Protein AF-A0A919YQB6-F1 (afdb_monomer_lite)

Organism: NCBI:txid429341

pLDDT: mean 86.59, std 12.06, range [49.91, 98.5]

Radius of gyration: 17.92 Å; chains: 1; bounding box: 37×33×55 Å

Structure (mmCIF, N/CA/C/O backbone):
data_AF-A0A919YQB6-F1
#
_entry.id   AF-A0A919YQB6-F1
#
loop_
_atom_site.group_PDB
_atom_site.id
_atom_site.type_symbol
_atom_site.label_atom_id
_atom_site.label_alt_id
_atom_site.label_comp_id
_atom_site.label_asym_id
_atom_site.label_entity_id
_atom_site.label_seq_id
_atom_site.pdbx_PDB_ins_code
_atom_site.Cartn_x
_atom_site.Cartn_y
_atom_site.Cartn_z
_atom_site.occupancy
_atom_site.B_iso_or_equiv
_atom_site.auth_seq_id
_atom_site.auth_comp_id
_atom_site.auth_asym_id
_atom_site.auth_atom_id
_atom_site.pdbx_PDB_model_num
ATOM 1 N N . MET A 1 1 ? 7.934 -12.162 20.308 1.00 69.50 1 MET A N 1
ATOM 2 C CA . MET A 1 1 ? 6.724 -11.351 20.060 1.00 69.50 1 MET A CA 1
ATOM 3 C C . MET A 1 1 ? 6.992 -9.860 20.235 1.00 69.50 1 MET A C 1
ATOM 5 O O . MET A 1 1 ? 6.631 -9.398 21.298 1.00 69.50 1 MET A O 1
ATOM 9 N N . ASN A 1 2 ? 7.647 -9.115 19.334 1.00 91.25 2 ASN A N 1
ATOM 10 C CA . ASN A 1 2 ? 7.894 -7.680 19.590 1.00 91.25 2 ASN A CA 1
ATOM 11 C C . ASN A 1 2 ? 6.671 -6.848 19.148 1.00 91.25 2 ASN A C 1
ATOM 13 O O . ASN A 1 2 ? 6.346 -6.830 17.959 1.00 91.25 2 ASN A O 1
ATOM 17 N N . ILE A 1 3 ? 5.976 -6.232 20.110 1.00 93.00 3 ILE A N 1
ATOM 18 C CA . ILE A 1 3 ? 4.719 -5.502 19.889 1.00 93.00 3 ILE A CA 1
ATOM 19 C C . ILE A 1 3 ? 4.980 -4.167 19.189 1.00 93.00 3 ILE A C 1
ATOM 21 O O . ILE A 1 3 ? 4.207 -3.795 18.304 1.00 93.00 3 ILE A O 1
ATOM 25 N N . GLU A 1 4 ? 6.070 -3.474 19.519 1.00 94.88 4 GLU A N 1
ATOM 26 C CA . GLU A 1 4 ? 6.451 -2.218 18.866 1.00 94.88 4 GLU A CA 1
ATOM 27 C C . GLU A 1 4 ? 6.599 -2.416 17.354 1.00 94.88 4 GLU A C 1
ATOM 29 O O . GLU A 1 4 ? 5.960 -1.719 16.569 1.00 94.88 4 GLU A O 1
ATOM 34 N N . LYS A 1 5 ? 7.300 -3.474 16.934 1.00 92.31 5 LYS A N 1
ATOM 35 C CA . LYS A 1 5 ? 7.456 -3.829 15.516 1.00 92.31 5 LYS A CA 1
ATOM 36 C C . LYS A 1 5 ? 6.135 -4.168 14.830 1.00 92.31 5 LYS A C 1
ATOM 38 O O . LYS A 1 5 ? 5.986 -3.941 13.630 1.00 92.31 5 LYS A O 1
ATOM 43 N N . ILE A 1 6 ? 5.164 -4.742 15.545 1.00 94.62 6 ILE A N 1
ATOM 44 C CA . ILE A 1 6 ? 3.827 -4.987 14.977 1.00 94.62 6 ILE A CA 1
ATOM 45 C C . ILE A 1 6 ? 3.127 -3.656 14.696 1.00 94.62 6 ILE A C 1
ATOM 47 O O . ILE A 1 6 ? 2.568 -3.493 13.608 1.00 94.62 6 ILE A O 1
ATOM 51 N N . LYS A 1 7 ? 3.195 -2.712 15.642 1.00 94.75 7 LYS A N 1
ATOM 52 C CA . LYS A 1 7 ? 2.621 -1.369 15.490 1.00 94.75 7 LYS A CA 1
ATOM 53 C C . LYS A 1 7 ? 3.283 -0.610 14.343 1.00 94.75 7 LYS A C 1
ATOM 55 O O . LYS A 1 7 ? 2.574 -0.108 13.478 1.00 94.75 7 LYS A O 1
ATOM 60 N N . GLU A 1 8 ? 4.612 -0.615 14.262 1.00 95.81 8 GLU A N 1
ATOM 61 C CA . GLU A 1 8 ? 5.369 0.012 13.166 1.00 95.81 8 GLU A CA 1
ATOM 62 C C . GLU A 1 8 ? 4.940 -0.531 11.796 1.00 95.81 8 GLU A C 1
ATOM 64 O O . GLU A 1 8 ? 4.663 0.227 10.867 1.00 95.81 8 GLU A O 1
ATOM 69 N N . ARG A 1 9 ? 4.797 -1.855 11.673 1.00 95.81 9 ARG A N 1
ATOM 70 C CA . ARG A 1 9 ? 4.340 -2.498 10.432 1.00 95.81 9 ARG A CA 1
ATOM 71 C C . ARG A 1 9 ? 2.897 -2.151 10.079 1.00 95.81 9 ARG A C 1
ATOM 73 O O . ARG A 1 9 ? 2.578 -2.021 8.898 1.00 95.81 9 ARG A O 1
ATOM 80 N N . GLN A 1 10 ? 2.009 -2.051 11.070 1.00 95.50 10 GLN A N 1
ATOM 81 C CA . GLN A 1 10 ? 0.634 -1.592 10.849 1.00 95.50 10 GLN A CA 1
ATOM 82 C C . GLN A 1 10 ? 0.613 -0.141 10.367 1.00 95.50 10 GLN A C 1
ATOM 84 O O . GLN A 1 10 ? -0.035 0.145 9.363 1.00 95.50 10 GLN A O 1
ATOM 89 N N . GLN A 1 11 ? 1.377 0.738 11.016 1.00 95.94 11 GLN A N 1
ATOM 90 C CA . GLN A 1 11 ? 1.504 2.141 10.626 1.00 95.94 11 GLN A CA 1
ATOM 91 C C . GLN A 1 11 ? 2.081 2.296 9.218 1.00 95.94 11 GLN A C 1
ATOM 93 O O . GLN A 1 11 ? 1.567 3.093 8.443 1.00 95.94 11 GLN A O 1
ATOM 98 N N . LEU A 1 12 ? 3.101 1.514 8.849 1.00 96.69 12 LEU A N 1
ATOM 99 C CA . LEU A 1 12 ? 3.666 1.538 7.499 1.00 96.69 12 LEU A CA 1
ATOM 100 C C . LEU A 1 12 ? 2.612 1.195 6.439 1.00 96.69 12 LEU A C 1
ATOM 102 O O . LEU A 1 12 ? 2.451 1.929 5.467 1.00 96.69 12 LEU A O 1
ATOM 106 N N . ARG A 1 13 ? 1.861 0.104 6.637 1.00 97.38 13 ARG A N 1
ATOM 107 C CA . ARG A 1 13 ? 0.787 -0.294 5.713 1.00 97.38 13 ARG A CA 1
ATOM 108 C C . ARG A 1 13 ? -0.292 0.775 5.594 1.00 97.38 13 ARG A C 1
ATOM 110 O O . ARG A 1 13 ? -0.733 1.059 4.486 1.00 97.38 13 ARG A O 1
ATOM 117 N N . ARG A 1 14 ? -0.684 1.371 6.720 1.00 96.25 14 ARG A N 1
ATOM 118 C CA . ARG A 1 14 ? -1.655 2.464 6.750 1.00 96.25 14 ARG A CA 1
ATOM 119 C C . ARG A 1 14 ? -1.165 3.672 5.953 1.00 96.25 14 ARG A C 1
ATOM 121 O O . ARG A 1 14 ? -1.865 4.097 5.047 1.00 96.25 14 ARG A O 1
ATOM 128 N N . LYS A 1 15 ? 0.065 4.136 6.197 1.00 96.44 15 LYS A N 1
ATOM 129 C CA . LYS A 1 15 ? 0.674 5.257 5.458 1.00 96.44 15 LYS A CA 1
ATOM 130 C C . LYS A 1 15 ? 0.711 5.018 3.947 1.00 96.44 15 LYS A C 1
ATOM 132 O O . LYS A 1 15 ? 0.485 5.942 3.173 1.00 96.44 15 LYS A O 1
ATOM 137 N N . ILE A 1 16 ? 1.004 3.786 3.519 1.00 96.75 16 ILE A N 1
ATOM 138 C CA . ILE A 1 16 ? 0.977 3.418 2.095 1.00 96.75 16 ILE A CA 1
ATOM 139 C C . ILE A 1 16 ? -0.441 3.569 1.530 1.00 96.75 16 ILE A C 1
ATOM 141 O O . ILE A 1 16 ? -0.604 4.180 0.477 1.00 96.75 16 ILE A O 1
ATOM 145 N N . LEU A 1 17 ? -1.455 3.039 2.221 1.00 97.69 17 LEU A N 1
ATOM 146 C CA . LEU A 1 17 ? -2.845 3.115 1.767 1.00 97.69 17 LEU A CA 1
ATOM 147 C C . LEU A 1 17 ? -3.381 4.549 1.749 1.00 97.69 17 LEU A C 1
ATOM 149 O O . LEU A 1 17 ? -3.980 4.939 0.757 1.00 97.69 17 LEU A O 1
ATOM 153 N N . GLU A 1 18 ? -3.113 5.349 2.781 1.00 96.00 18 GLU A N 1
ATOM 154 C CA . GLU A 1 18 ? -3.510 6.765 2.836 1.00 96.00 18 GLU A CA 1
ATOM 155 C C . GLU A 1 18 ? -2.895 7.564 1.683 1.00 96.00 18 GLU A C 1
ATOM 157 O O . GLU A 1 18 ? -3.590 8.314 1.001 1.00 96.00 18 GLU A O 1
ATOM 162 N N . LYS A 1 19 ? -1.607 7.342 1.393 1.00 95.31 19 LYS A N 1
ATOM 163 C CA . LYS A 1 19 ? -0.946 7.990 0.257 1.00 95.31 19 LYS A CA 1
ATOM 164 C C . LYS A 1 19 ? -1.567 7.581 -1.079 1.00 95.31 19 LYS A C 1
ATOM 166 O O . LYS A 1 19 ? -1.720 8.411 -1.968 1.00 95.31 19 LYS A O 1
ATOM 171 N N . LEU A 1 20 ? -1.906 6.304 -1.250 1.00 95.75 20 LEU A N 1
ATOM 172 C CA . LEU A 1 20 ? -2.558 5.838 -2.474 1.00 95.75 20 LEU A CA 1
ATOM 173 C C . LEU A 1 20 ? -3.996 6.360 -2.600 1.00 95.75 20 LEU A C 1
ATOM 175 O O . LEU A 1 20 ? -4.412 6.689 -3.706 1.00 95.75 20 LEU A O 1
ATOM 179 N N . TYR A 1 21 ? -4.723 6.477 -1.489 1.00 95.81 21 TYR A N 1
ATOM 180 C CA . TYR A 1 21 ? -6.049 7.090 -1.428 1.00 95.81 21 TYR A CA 1
ATOM 181 C C . TYR A 1 21 ? -5.996 8.560 -1.873 1.00 95.81 21 TYR A C 1
ATOM 183 O O . TYR A 1 21 ? -6.759 8.978 -2.741 1.00 95.81 21 TYR A O 1
ATOM 191 N N . GLU A 1 22 ? -5.037 9.335 -1.362 1.00 93.38 22 GLU A N 1
ATOM 192 C CA . GLU A 1 22 ? -4.822 10.721 -1.793 1.00 93.38 22 GLU A CA 1
ATOM 193 C C . GLU A 1 22 ? -4.506 10.807 -3.295 1.00 93.38 22 GLU A C 1
ATOM 195 O O . GLU A 1 22 ? -5.076 11.631 -4.011 1.00 93.38 22 GLU A O 1
ATOM 200 N N . LEU A 1 23 ? -3.633 9.930 -3.805 1.00 92.56 23 LEU A N 1
ATOM 201 C CA . LEU A 1 23 ? -3.288 9.873 -5.231 1.00 92.56 23 LEU A CA 1
ATOM 202 C C . LEU A 1 23 ? -4.483 9.490 -6.113 1.00 92.56 23 LEU A C 1
ATOM 204 O O . LEU A 1 23 ? -4.588 9.988 -7.234 1.00 92.56 23 LEU A O 1
ATOM 208 N N . PHE A 1 24 ? -5.385 8.644 -5.614 1.00 91.56 24 PHE A N 1
ATOM 209 C CA . PHE A 1 24 ? -6.603 8.261 -6.321 1.00 91.56 24 PHE A CA 1
ATOM 210 C C . PHE A 1 24 ? -7.500 9.473 -6.591 1.00 91.56 24 PHE A C 1
ATOM 212 O O . PHE A 1 24 ? -7.866 9.725 -7.740 1.00 91.56 24 PHE A O 1
ATOM 219 N N . TYR A 1 25 ? -7.766 10.280 -5.563 1.00 89.44 25 TYR A N 1
ATOM 220 C CA . TYR A 1 25 ? -8.649 11.443 -5.678 1.00 89.44 25 TYR A CA 1
ATOM 221 C C . TYR A 1 25 ? -7.968 12.705 -6.236 1.00 89.44 25 TYR A C 1
ATOM 223 O O . TYR A 1 25 ? -8.640 13.544 -6.832 1.00 89.44 25 TYR A O 1
ATOM 231 N N . SER A 1 26 ? -6.644 12.844 -6.107 1.00 86.81 26 SER A N 1
ATOM 232 C CA . SER A 1 26 ? -5.880 13.970 -6.685 1.00 86.81 26 SER A CA 1
ATOM 233 C C . SER A 1 26 ? -5.446 13.746 -8.142 1.00 86.81 26 SER A C 1
ATOM 235 O O . SER A 1 26 ? -4.981 14.675 -8.807 1.00 86.81 26 SER A O 1
ATOM 237 N N . GLY A 1 27 ? -5.611 12.526 -8.665 1.00 73.12 27 GLY A N 1
ATOM 238 C CA . GLY A 1 27 ? -5.274 12.162 -10.042 1.00 73.12 27 GLY A CA 1
ATOM 239 C C . GLY A 1 27 ? -3.833 11.686 -10.252 1.00 73.12 27 GLY A C 1
ATOM 240 O O . GLY A 1 27 ? -3.505 11.301 -11.367 1.00 73.12 27 GLY A O 1
ATOM 241 N N . GLY A 1 28 ? -2.997 11.660 -9.212 1.00 74.06 28 GLY A N 1
ATOM 242 C CA . GLY A 1 28 ? -1.655 11.072 -9.243 1.00 74.06 28 GLY A CA 1
ATOM 243 C C . GLY A 1 28 ? -0.679 11.662 -10.280 1.00 74.06 28 GLY A C 1
ATOM 244 O O . GLY A 1 28 ? -0.953 12.696 -10.897 1.00 74.06 28 GLY A O 1
ATOM 245 N N . PRO A 1 29 ? 0.515 11.056 -10.441 1.00 72.38 29 PRO A N 1
ATOM 246 C CA . PRO A 1 29 ? 1.505 11.504 -11.415 1.00 72.38 29 PRO A CA 1
ATOM 247 C C . PRO A 1 29 ? 1.064 11.248 -12.862 1.00 72.38 29 PRO A C 1
ATOM 249 O O . PRO A 1 29 ? 0.463 10.220 -13.191 1.00 72.38 29 PRO A O 1
ATOM 252 N N . GLU A 1 30 ? 1.431 12.170 -13.751 1.00 71.38 30 GLU A N 1
ATOM 253 C CA . GLU A 1 30 ? 1.249 11.985 -15.188 1.00 71.38 30 GLU A CA 1
ATOM 254 C C . GLU A 1 30 ? 2.174 10.885 -15.722 1.00 71.38 30 GLU A C 1
ATOM 256 O O . GLU A 1 30 ? 3.352 10.801 -15.359 1.00 71.38 30 GLU A O 1
ATOM 261 N N . TRP A 1 31 ? 1.638 10.032 -16.597 1.00 66.56 31 TRP A N 1
ATOM 262 C CA . TRP A 1 31 ? 2.403 8.984 -17.268 1.00 66.56 31 TRP A CA 1
ATOM 263 C C . TRP A 1 31 ? 2.213 9.075 -18.786 1.00 66.56 31 TRP A C 1
ATOM 265 O O . TRP A 1 31 ? 1.062 9.097 -19.235 1.00 66.56 31 TRP A O 1
ATOM 275 N N . PRO A 1 32 ? 3.298 9.061 -19.592 1.00 65.00 32 PRO A N 1
ATOM 276 C CA . PRO A 1 32 ? 3.235 9.375 -21.023 1.00 65.00 32 PRO A CA 1
ATOM 277 C C . PRO A 1 32 ? 2.247 8.537 -21.844 1.00 65.00 32 PRO A C 1
ATOM 279 O O . PRO A 1 32 ? 1.795 8.989 -22.889 1.00 65.00 32 PRO A O 1
ATOM 282 N N . SER A 1 33 ? 1.915 7.319 -21.399 1.00 65.12 33 SER A N 1
ATOM 283 C CA . SER A 1 33 ? 1.013 6.408 -22.115 1.00 65.12 33 SER A CA 1
ATOM 284 C C . SER A 1 33 ? -0.408 6.310 -21.546 1.00 65.12 33 SER A C 1
ATOM 286 O O . SER A 1 33 ? -1.228 5.618 -22.142 1.00 65.12 33 SER A O 1
ATOM 288 N N . GLN A 1 34 ? -0.716 6.944 -20.407 1.00 61.31 34 GLN A N 1
ATOM 289 C CA . GLN A 1 34 ? -2.008 6.776 -19.712 1.00 61.31 34 GLN A CA 1
ATOM 290 C C . GLN A 1 34 ? -2.609 8.083 -19.167 1.00 61.31 34 GLN A C 1
ATOM 292 O O . GLN A 1 34 ? -3.520 8.039 -18.345 1.00 61.31 34 GLN A O 1
ATOM 297 N N . ASN A 1 35 ? -2.141 9.246 -19.638 1.00 66.19 35 ASN A N 1
ATOM 298 C CA . ASN A 1 35 ? -2.427 10.579 -19.090 1.00 66.19 35 ASN A CA 1
ATOM 299 C C . ASN A 1 35 ? -2.008 10.701 -17.619 1.00 66.19 35 ASN A C 1
ATOM 301 O O . ASN A 1 35 ? -0.966 11.278 -17.329 1.00 66.19 35 ASN A O 1
ATOM 305 N N . LYS A 1 36 ? -2.784 10.125 -16.698 1.00 68.75 36 LYS A N 1
ATOM 306 C CA . LYS A 1 36 ? -2.615 10.199 -15.246 1.00 68.75 36 LYS A CA 1
ATOM 307 C C . LYS A 1 36 ? -2.779 8.821 -14.620 1.00 68.75 36 LYS A C 1
ATOM 309 O O . LYS A 1 36 ? -3.800 8.167 -14.818 1.00 68.75 36 LYS A O 1
ATOM 314 N N . VAL A 1 37 ? -1.782 8.388 -13.855 1.00 74.25 37 VAL A N 1
ATOM 315 C CA . VAL A 1 37 ? -1.860 7.143 -13.087 1.00 74.25 37 VAL A CA 1
ATOM 316 C C . VAL A 1 37 ? -2.189 7.510 -11.652 1.00 74.25 37 VAL A C 1
ATOM 318 O O . VAL A 1 37 ? -1.397 8.140 -10.959 1.00 74.25 37 VAL A O 1
ATOM 321 N N . GLN A 1 38 ? -3.352 7.065 -11.198 1.00 84.56 38 GLN A N 1
ATOM 322 C CA . GLN A 1 38 ? -3.853 7.228 -9.835 1.00 84.56 38 GLN A CA 1
ATOM 323 C C . GLN A 1 38 ? -3.129 6.283 -8.858 1.00 84.56 38 GLN A C 1
ATOM 325 O O . GLN A 1 38 ? -3.720 5.385 -8.259 1.00 84.56 38 GLN A O 1
ATOM 330 N N . GLY A 1 39 ? -1.808 6.422 -8.754 1.00 89.75 39 GLY A N 1
ATOM 331 C CA . GLY A 1 39 ? -0.980 5.489 -8.004 1.00 89.75 39 GLY A CA 1
ATOM 332 C C . GLY A 1 39 ? 0.483 5.897 -7.884 1.00 89.75 39 GLY A C 1
ATOM 333 O O . GLY A 1 39 ? 0.941 6.884 -8.457 1.00 89.75 39 GLY A O 1
ATOM 334 N N . LEU A 1 40 ? 1.236 5.113 -7.116 1.00 92.06 40 LEU A N 1
ATOM 335 C CA . LEU A 1 40 ? 2.683 5.270 -6.999 1.00 92.06 40 LEU A CA 1
ATOM 336 C C . LEU A 1 40 ? 3.360 4.648 -8.218 1.00 92.06 40 LEU A C 1
ATOM 338 O O . LEU A 1 40 ? 3.170 3.463 -8.490 1.00 92.06 40 LEU A O 1
ATOM 342 N N . ILE A 1 41 ? 4.185 5.430 -8.915 1.00 91.44 41 ILE A N 1
ATOM 343 C CA . ILE A 1 41 ? 4.993 4.946 -10.036 1.00 91.44 41 ILE A CA 1
ATOM 344 C C . ILE A 1 41 ? 6.462 4.935 -9.644 1.00 91.44 41 ILE A C 1
ATOM 346 O O . ILE A 1 41 ? 7.004 5.944 -9.198 1.00 91.44 41 ILE A O 1
ATOM 350 N N . GLY A 1 42 ? 7.137 3.826 -9.911 1.00 90.62 42 GLY A N 1
ATOM 351 C CA . GLY A 1 42 ? 8.579 3.735 -9.736 1.00 90.62 42 GLY A CA 1
ATOM 352 C C . GLY A 1 42 ? 9.128 2.396 -10.191 1.00 90.62 42 GLY A C 1
ATOM 353 O O . GLY A 1 42 ? 8.394 1.474 -10.538 1.00 90.62 42 GLY A O 1
ATOM 354 N N . THR A 1 43 ? 10.444 2.291 -10.204 1.00 91.38 43 THR A N 1
ATOM 355 C CA . THR A 1 43 ? 11.146 1.014 -10.299 1.00 91.38 43 THR A CA 1
ATOM 356 C C . THR A 1 43 ? 10.986 0.217 -9.006 1.00 91.38 43 THR A C 1
ATOM 358 O O . THR A 1 43 ? 10.643 0.758 -7.951 1.00 91.38 43 THR A O 1
ATOM 361 N N . LYS A 1 44 ? 11.319 -1.078 -9.041 1.00 87.75 44 LYS A N 1
ATOM 362 C CA . LYS A 1 44 ? 11.352 -1.911 -7.825 1.00 87.75 44 LYS A CA 1
ATOM 363 C C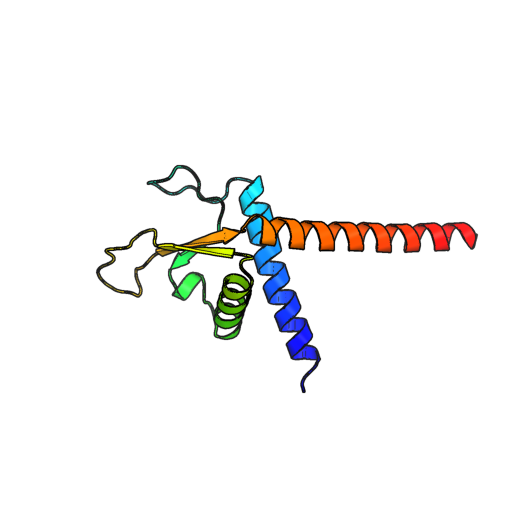 . LYS A 1 44 ? 12.238 -1.320 -6.725 1.00 87.75 44 LYS A C 1
ATOM 365 O O . LYS A 1 44 ? 11.884 -1.441 -5.562 1.00 87.75 44 LYS A O 1
ATOM 370 N N . LYS A 1 45 ? 13.356 -0.669 -7.069 1.00 87.25 45 LYS A N 1
ATOM 371 C CA . LYS A 1 45 ? 14.259 -0.052 -6.080 1.00 87.25 45 LYS A CA 1
ATOM 372 C C . LYS A 1 45 ? 13.656 1.189 -5.422 1.00 87.25 45 LYS A C 1
ATOM 374 O O . LYS A 1 45 ? 13.875 1.410 -4.240 1.00 87.25 45 LYS A O 1
ATOM 379 N N . GLU A 1 46 ? 12.909 1.983 -6.182 1.00 90.88 46 GLU A N 1
ATOM 380 C CA . GLU A 1 46 ? 12.262 3.199 -5.674 1.00 90.88 46 GLU A CA 1
ATOM 381 C C . GLU A 1 46 ? 11.026 2.869 -4.831 1.00 90.88 46 GLU A C 1
ATOM 383 O O . GLU A 1 46 ? 10.765 3.526 -3.827 1.00 90.88 46 GLU A O 1
ATOM 388 N N . LEU A 1 47 ? 10.273 1.836 -5.222 1.00 90.12 47 LEU A N 1
ATOM 389 C CA . LEU A 1 47 ? 9.058 1.421 -4.522 1.00 90.12 47 LEU A CA 1
ATOM 390 C C . LEU A 1 47 ? 9.367 0.533 -3.311 1.00 90.12 47 LEU A C 1
ATOM 392 O O . LEU A 1 47 ? 8.764 0.705 -2.255 1.00 90.12 47 LEU A O 1
ATOM 396 N N . TYR A 1 48 ? 10.316 -0.397 -3.428 1.00 90.06 48 TYR A N 1
ATOM 397 C CA . TYR A 1 48 ? 10.705 -1.333 -2.369 1.00 90.06 48 TYR A CA 1
ATOM 398 C C . TYR A 1 48 ? 12.020 -0.897 -1.721 1.00 90.06 48 TYR A C 1
ATOM 400 O O . TYR A 1 48 ? 13.038 -1.578 -1.836 1.00 90.06 48 TYR A O 1
ATOM 408 N N . ILE A 1 49 ? 11.971 0.256 -1.046 1.00 89.06 49 ILE A N 1
ATOM 409 C CA . ILE A 1 49 ? 13.126 0.927 -0.422 1.00 89.06 49 ILE A CA 1
ATOM 410 C C . ILE A 1 49 ? 13.921 -0.036 0.470 1.00 89.06 49 ILE A C 1
ATOM 412 O O . ILE A 1 49 ? 15.149 -0.078 0.423 1.00 89.06 49 ILE A O 1
ATOM 416 N N . ASP A 1 50 ? 13.208 -0.826 1.272 1.00 91.50 50 ASP A N 1
ATOM 417 C CA . ASP A 1 50 ? 13.783 -1.824 2.161 1.00 91.50 50 ASP A CA 1
ATOM 418 C C . ASP A 1 50 ? 12.907 -3.087 2.259 1.00 91.50 50 ASP A C 1
ATOM 420 O O . ASP A 1 50 ? 11.856 -3.231 1.619 1.00 91.50 50 ASP A O 1
ATOM 424 N N . SER A 1 51 ? 13.352 -4.034 3.090 1.00 92.62 51 SER A N 1
ATOM 425 C CA . SER A 1 51 ? 12.656 -5.306 3.284 1.00 92.62 51 SER A CA 1
ATOM 426 C C . SER A 1 51 ? 11.277 -5.176 3.945 1.00 92.62 51 SER A C 1
ATOM 428 O O . SER A 1 51 ? 10.432 -6.047 3.737 1.00 92.62 51 SER A O 1
ATOM 430 N N . GLU A 1 52 ? 11.024 -4.130 4.736 1.00 95.19 52 GLU A N 1
ATOM 431 C CA . GLU A 1 52 ? 9.736 -3.922 5.401 1.00 95.19 52 GLU A CA 1
ATOM 432 C C . GLU A 1 52 ? 8.728 -3.280 4.443 1.00 95.19 52 GLU A C 1
ATOM 434 O O . GLU A 1 52 ? 7.582 -3.730 4.410 1.00 95.19 52 GLU A O 1
ATOM 439 N N . TYR A 1 53 ? 9.153 -2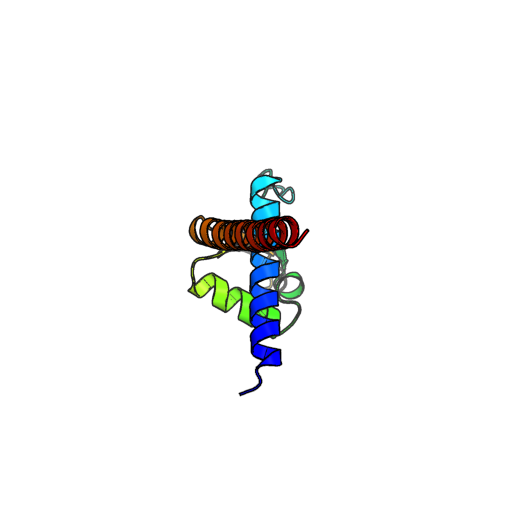.349 3.582 1.00 94.44 53 TYR A N 1
ATOM 440 C CA . TYR A 1 53 ? 8.336 -1.863 2.463 1.00 94.44 53 TYR A CA 1
ATOM 441 C C . TYR A 1 53 ? 7.938 -3.009 1.538 1.00 94.44 53 TYR A C 1
ATOM 443 O O . TYR A 1 53 ? 6.755 -3.179 1.246 1.00 94.44 53 TYR A O 1
ATOM 451 N N . HIS A 1 54 ? 8.896 -3.852 1.141 1.00 94.19 54 HIS A N 1
ATOM 452 C CA . HIS A 1 54 ? 8.605 -5.009 0.297 1.00 94.19 54 HIS A CA 1
ATOM 453 C C . HIS A 1 54 ? 7.534 -5.917 0.931 1.00 94.19 54 HIS A C 1
ATOM 455 O O . HIS A 1 54 ? 6.525 -6.224 0.297 1.00 94.19 54 HIS A O 1
ATOM 461 N N . LYS A 1 55 ? 7.689 -6.287 2.211 1.00 96.38 55 LYS A N 1
ATOM 462 C CA . LYS A 1 55 ? 6.688 -7.092 2.940 1.00 96.38 55 LYS A CA 1
ATOM 463 C C .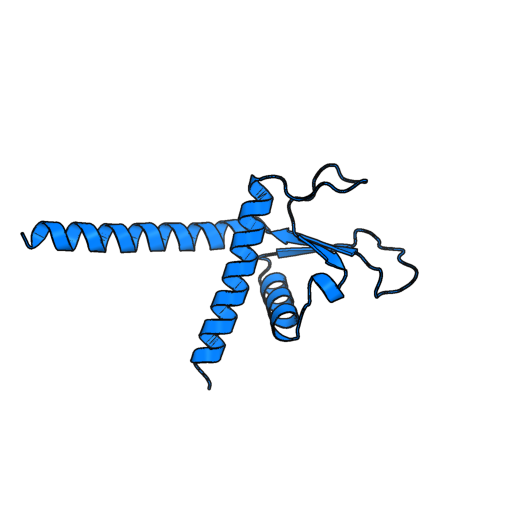 LYS A 1 55 ? 5.342 -6.379 3.079 1.00 96.38 55 LYS A C 1
ATOM 465 O O . LYS A 1 55 ? 4.308 -7.041 3.019 1.00 96.38 55 LYS A O 1
ATOM 470 N N . ALA A 1 56 ? 5.337 -5.062 3.281 1.00 97.44 56 ALA A N 1
ATOM 471 C CA . ALA A 1 56 ? 4.112 -4.279 3.394 1.00 97.44 56 ALA A CA 1
ATOM 472 C C . ALA A 1 56 ? 3.307 -4.321 2.091 1.00 97.44 56 ALA A C 1
ATOM 474 O O . ALA A 1 56 ? 2.118 -4.631 2.143 1.00 97.44 56 ALA A O 1
ATOM 475 N N . TYR A 1 57 ? 3.947 -4.112 0.936 1.00 96.81 57 TYR A N 1
ATOM 476 C CA . TYR A 1 57 ? 3.273 -4.221 -0.360 1.00 96.81 57 TYR A CA 1
ATOM 477 C C . TYR A 1 57 ? 2.763 -5.635 -0.633 1.00 96.81 57 TYR A C 1
ATOM 479 O O . TYR A 1 57 ? 1.606 -5.782 -1.011 1.00 96.81 57 TYR A O 1
ATOM 487 N N . HIS A 1 58 ? 3.560 -6.678 -0.370 1.00 96.56 58 HIS A N 1
ATOM 488 C CA . HIS A 1 58 ? 3.098 -8.068 -0.521 1.00 96.56 58 HIS A CA 1
ATOM 489 C C . HIS A 1 58 ? 1.882 -8.377 0.350 1.00 96.56 58 HIS A C 1
ATOM 491 O O . HIS A 1 58 ? 0.928 -8.993 -0.116 1.00 96.56 58 HIS A O 1
ATOM 497 N N . TYR A 1 59 ? 1.881 -7.916 1.603 1.00 97.81 59 TYR A N 1
ATOM 498 C CA . TYR A 1 59 ? 0.734 -8.085 2.491 1.00 97.81 59 TYR A CA 1
ATOM 499 C C . TYR A 1 59 ? -0.509 -7.363 1.956 1.00 97.81 59 TYR A C 1
ATOM 501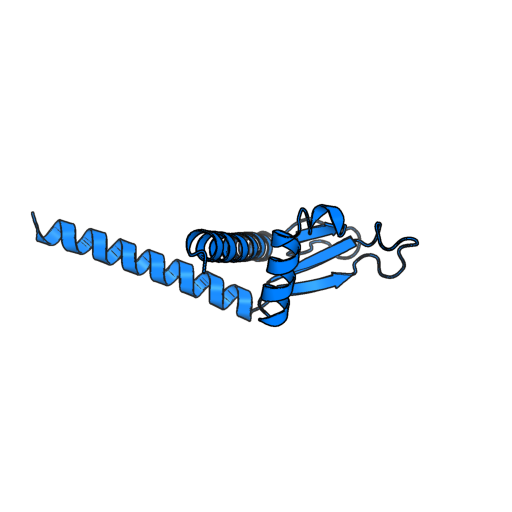 O O . TYR A 1 59 ? -1.590 -7.946 1.930 1.00 97.81 59 TYR A O 1
ATOM 509 N N . LEU A 1 60 ? -0.371 -6.101 1.541 1.00 98.25 60 LEU A N 1
ATOM 510 C CA . LEU A 1 60 ? -1.485 -5.300 1.026 1.00 98.25 60 LEU A CA 1
ATOM 511 C C . LEU A 1 60 ? -2.048 -5.875 -0.278 1.00 98.25 60 LEU A C 1
ATOM 513 O O . LEU A 1 60 ? -3.264 -5.910 -0.448 1.00 98.25 60 LEU A O 1
ATOM 517 N N . LEU A 1 61 ? -1.174 -6.374 -1.156 1.00 97.56 61 LEU A N 1
ATOM 518 C CA . LEU A 1 61 ? -1.552 -7.062 -2.386 1.00 97.56 61 LEU A CA 1
ATOM 519 C C . LEU A 1 61 ? -2.320 -8.352 -2.075 1.00 97.56 61 LEU A C 1
ATOM 521 O O . LEU A 1 61 ? -3.393 -8.572 -2.622 1.00 97.56 61 LEU A O 1
ATOM 525 N N . ALA A 1 62 ? -1.829 -9.166 -1.136 1.00 97.81 62 ALA A N 1
ATOM 526 C CA . ALA A 1 62 ? -2.504 -10.395 -0.709 1.00 97.81 62 ALA A CA 1
ATOM 527 C C . ALA A 1 62 ? -3.856 -10.142 -0.013 1.00 97.81 62 ALA A C 1
ATOM 529 O O . ALA A 1 62 ? -4.697 -11.035 0.051 1.00 97.81 62 ALA A O 1
ATOM 530 N N . LYS A 1 63 ? -4.066 -8.939 0.536 1.00 98.06 63 LYS A N 1
ATOM 531 C CA . LYS A 1 63 ? -5.353 -8.485 1.086 1.00 98.06 63 LYS A CA 1
ATOM 532 C C . LYS A 1 63 ? -6.246 -7.794 0.059 1.00 98.06 63 LYS A C 1
ATOM 534 O O . LYS A 1 63 ? -7.332 -7.361 0.429 1.00 98.06 63 LYS A O 1
ATOM 539 N N . GLU A 1 64 ? -5.801 -7.705 -1.193 1.00 98.06 64 GLU A N 1
ATOM 540 C CA . GLU A 1 64 ? -6.513 -7.053 -2.294 1.00 98.06 64 GLU A CA 1
ATOM 541 C C . GLU A 1 64 ? -6.798 -5.572 -2.024 1.00 98.06 64 GLU A C 1
ATOM 543 O O . GLU A 1 64 ? -7.747 -5.014 -2.564 1.00 98.06 64 GLU A O 1
ATOM 548 N N . TYR A 1 65 ? -6.001 -4.920 -1.173 1.00 98.50 65 TYR A N 1
ATOM 549 C CA . TYR A 1 65 ? -6.127 -3.483 -0.898 1.00 98.50 65 TYR A CA 1
ATOM 550 C C . TYR A 1 65 ? -5.392 -2.634 -1.935 1.00 98.50 65 TYR A C 1
ATOM 552 O O . TYR A 1 65 ? -5.670 -1.446 -2.087 1.00 98.50 65 TYR A O 1
ATOM 560 N N . ILE A 1 66 ? -4.455 -3.245 -2.656 1.00 98.25 66 ILE A N 1
ATOM 561 C CA . ILE A 1 66 ? -3.729 -2.630 -3.761 1.00 98.25 66 ILE A CA 1
ATOM 562 C C . ILE A 1 66 ? -3.655 -3.598 -4.937 1.00 98.25 66 ILE A C 1
ATOM 564 O O . ILE A 1 66 ? -3.757 -4.813 -4.766 1.00 98.25 66 ILE A O 1
ATOM 568 N N . GLN A 1 67 ? -3.390 -3.049 -6.112 1.00 96.25 67 GLN A N 1
ATOM 569 C CA . GLN A 1 67 ? -3.000 -3.785 -7.305 1.00 96.25 67 GLN A CA 1
ATOM 570 C C . GLN A 1 67 ? -1.670 -3.246 -7.837 1.00 96.25 67 GLN A C 1
ATOM 572 O O . GLN A 1 67 ? -1.330 -2.078 -7.629 1.00 96.25 67 GLN A O 1
ATOM 577 N N . VAL A 1 68 ? -0.918 -4.103 -8.525 1.00 93.56 68 VAL A N 1
ATOM 578 C CA . VAL A 1 68 ? 0.372 -3.753 -9.127 1.00 93.56 68 VAL A CA 1
ATOM 579 C C . VAL A 1 68 ? 0.321 -4.063 -10.616 1.00 93.56 68 VAL A C 1
ATOM 581 O O . VAL A 1 68 ? -0.022 -5.176 -11.009 1.00 93.56 68 VAL A O 1
ATOM 584 N N . SER A 1 69 ? 0.684 -3.091 -11.446 1.00 90.06 69 SER A N 1
ATOM 585 C CA . SER A 1 69 ? 0.732 -3.236 -12.902 1.00 90.06 69 SER A CA 1
ATOM 586 C C . SER A 1 69 ? 2.110 -2.856 -13.432 1.00 90.06 69 SER A C 1
ATOM 588 O O . SER A 1 69 ? 2.708 -1.885 -12.972 1.00 90.06 69 SER A O 1
ATOM 590 N N . SER A 1 70 ? 2.620 -3.610 -14.406 1.00 89.00 70 SER A N 1
ATOM 591 C CA . SER A 1 70 ? 3.871 -3.271 -15.092 1.00 89.00 70 SER A CA 1
ATOM 592 C C . SER A 1 70 ? 3.596 -2.231 -16.178 1.00 89.00 70 SER A C 1
ATOM 594 O O . SER A 1 70 ? 2.762 -2.454 -17.054 1.00 89.00 70 SER A O 1
ATOM 596 N N . LEU A 1 71 ? 4.283 -1.089 -16.117 1.00 85.31 71 LEU A N 1
ATOM 597 C CA . LEU A 1 71 ? 4.194 -0.022 -17.122 1.00 85.31 71 LEU A CA 1
ATOM 598 C C . LEU A 1 71 ? 5.200 -0.219 -18.261 1.00 85.31 71 LEU A C 1
ATOM 600 O O . LEU A 1 71 ? 5.029 0.331 -19.347 1.00 85.31 71 LEU A O 1
ATOM 604 N N . THR A 1 72 ? 6.254 -1.000 -18.020 1.00 82.56 72 THR A N 1
ATOM 605 C CA . THR A 1 72 ? 7.288 -1.334 -19.006 1.00 82.56 72 THR A CA 1
ATOM 606 C C . THR A 1 72 ? 7.500 -2.852 -19.071 1.00 82.56 72 THR A C 1
ATOM 608 O O . THR A 1 72 ? 8.583 -3.339 -18.748 1.00 82.56 72 THR A O 1
ATOM 611 N N . PRO A 1 73 ? 6.496 -3.627 -19.532 1.00 71.81 73 PRO A N 1
ATOM 612 C CA . PRO A 1 73 ? 6.532 -5.095 -19.498 1.00 71.81 73 PRO A CA 1
ATOM 613 C C . PRO A 1 73 ? 7.681 -5.710 -20.315 1.00 71.81 73 PRO A C 1
ATOM 615 O O . PRO A 1 73 ? 8.090 -6.835 -20.054 1.00 71.81 73 PRO A O 1
ATOM 618 N N . ASN A 1 74 ? 8.244 -4.957 -21.267 1.00 77.88 74 ASN A N 1
ATOM 619 C CA . ASN A 1 74 ? 9.370 -5.371 -22.111 1.00 77.88 74 ASN A CA 1
ATOM 620 C C . ASN A 1 74 ? 10.699 -4.698 -21.714 1.00 77.88 74 ASN A C 1
ATOM 622 O O . ASN A 1 74 ? 11.574 -4.493 -22.559 1.00 77.88 74 ASN A O 1
ATOM 626 N N . ALA A 1 75 ? 10.856 -4.290 -20.451 1.00 77.31 75 ALA A N 1
ATOM 627 C CA . ALA A 1 75 ? 12.113 -3.725 -19.972 1.00 77.31 75 ALA A CA 1
ATOM 628 C C . ALA A 1 75 ? 13.268 -4.725 -20.174 1.00 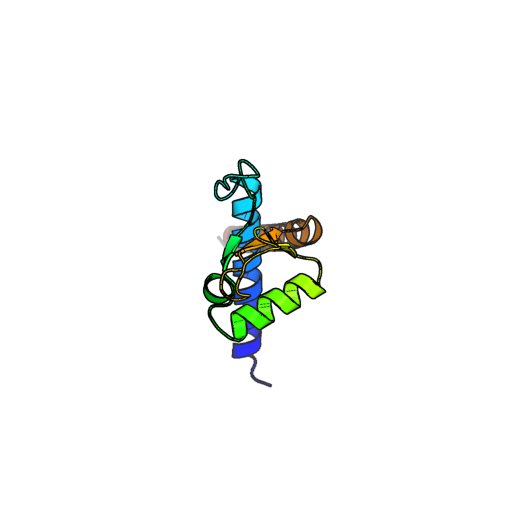77.31 75 ALA A C 1
ATOM 630 O O . ALA A 1 75 ? 13.193 -5.881 -19.765 1.00 77.31 75 ALA A O 1
ATOM 631 N N . LYS A 1 76 ? 14.373 -4.270 -20.784 1.00 76.88 76 LYS A N 1
ATOM 632 C CA . LYS A 1 76 ? 15.548 -5.118 -21.080 1.00 76.88 76 LYS A CA 1
ATOM 633 C C . LYS A 1 76 ? 16.202 -5.703 -19.824 1.00 76.88 76 LYS A C 1
ATOM 635 O O . LYS A 1 76 ? 16.897 -6.712 -19.911 1.00 76.88 76 LYS A O 1
ATOM 640 N N . LYS A 1 77 ? 16.018 -5.059 -18.670 1.00 79.75 77 LYS A N 1
ATOM 641 C CA . LYS A 1 77 ? 16.472 -5.533 -17.362 1.00 79.75 77 LYS A CA 1
ATOM 642 C C . LYS A 1 77 ? 15.327 -5.418 -16.368 1.00 79.75 77 LYS A C 1
ATOM 644 O O . LYS A 1 77 ? 14.651 -4.397 -16.318 1.00 79.75 77 LYS A O 1
ATOM 649 N N . ALA A 1 78 ? 15.195 -6.411 -15.491 1.00 73.56 78 ALA A N 1
ATOM 650 C CA . ALA A 1 78 ? 14.194 -6.407 -14.421 1.00 73.56 78 ALA A CA 1
ATOM 651 C C . ALA A 1 78 ? 14.337 -5.224 -13.439 1.00 73.56 78 ALA A C 1
ATOM 653 O O . ALA A 1 78 ? 13.380 -4.872 -12.757 1.00 73.56 78 ALA A O 1
ATOM 654 N N . ALA A 1 79 ? 15.527 -4.620 -13.349 1.00 75.38 79 ALA A N 1
ATOM 655 C CA . ALA A 1 79 ? 15.774 -3.431 -12.532 1.00 75.38 79 ALA A CA 1
ATOM 656 C C . ALA A 1 79 ? 15.184 -2.143 -13.137 1.00 75.38 79 ALA A C 1
ATOM 658 O O . ALA A 1 79 ? 14.912 -1.207 -12.391 1.00 75.38 79 ALA A O 1
ATOM 659 N N . ASP A 1 80 ? 14.963 -2.127 -14.453 1.00 80.62 80 ASP A N 1
ATOM 660 C CA . ASP A 1 80 ? 14.426 -0.985 -15.202 1.00 80.62 80 ASP A CA 1
ATOM 661 C C . ASP A 1 80 ? 12.902 -1.112 -15.405 1.00 80.62 80 ASP A C 1
ATOM 663 O O . ASP A 1 80 ? 12.261 -0.258 -16.023 1.00 80.62 80 ASP A O 1
ATOM 667 N N . GLU A 1 81 ? 12.310 -2.196 -14.894 1.00 87.00 81 GLU A N 1
ATOM 668 C CA . GLU A 1 81 ? 10.867 -2.395 -14.876 1.00 87.00 81 GLU A CA 1
ATOM 669 C C . GLU A 1 81 ? 10.222 -1.352 -13.958 1.00 87.00 81 GLU A C 1
ATOM 671 O O . GLU A 1 81 ? 10.518 -1.286 -12.759 1.00 87.00 81 GLU A O 1
ATOM 676 N N . ARG A 1 82 ? 9.323 -0.546 -14.528 1.00 89.88 82 ARG A N 1
ATOM 677 C CA . ARG A 1 82 ? 8.518 0.421 -13.788 1.00 89.88 82 ARG A CA 1
ATOM 678 C C . ARG A 1 82 ? 7.157 -0.175 -13.502 1.00 89.88 82 ARG A C 1
ATOM 680 O O . ARG A 1 82 ? 6.500 -0.716 -14.388 1.00 89.88 82 ARG A O 1
ATOM 687 N N . LEU A 1 83 ? 6.748 -0.042 -12.254 1.00 91.69 83 LEU A N 1
ATOM 688 C CA . LEU A 1 83 ? 5.485 -0.525 -11.740 1.00 91.69 83 LEU A CA 1
ATOM 689 C C . LEU A 1 83 ? 4.603 0.669 -11.384 1.00 91.69 83 LEU A C 1
ATOM 691 O O . LEU A 1 83 ? 5.099 1.700 -10.925 1.00 91.69 83 LEU A O 1
ATOM 695 N N . ALA A 1 84 ? 3.302 0.491 -11.568 1.00 91.94 84 ALA A N 1
ATOM 696 C CA . ALA A 1 84 ? 2.263 1.305 -10.966 1.00 91.94 84 ALA A CA 1
ATOM 697 C C . ALA A 1 84 ? 1.631 0.513 -9.821 1.00 91.94 84 ALA A C 1
ATOM 699 O O . ALA A 1 84 ? 1.169 -0.610 -10.027 1.00 91.94 84 ALA A O 1
ATOM 700 N N . ILE A 1 85 ? 1.603 1.100 -8.628 1.00 95.00 85 ILE A N 1
ATOM 701 C CA . ILE A 1 85 ? 0.865 0.582 -7.477 1.00 95.00 85 ILE A CA 1
ATOM 702 C C . ILE A 1 85 ? -0.363 1.461 -7.294 1.00 95.00 85 ILE A C 1
ATOM 704 O O . ILE A 1 85 ? -0.224 2.661 -7.073 1.00 95.00 85 ILE A O 1
ATOM 708 N N . MET A 1 86 ? -1.549 0.871 -7.381 1.00 95.06 86 MET A N 1
ATOM 709 C CA . MET A 1 86 ? -2.828 1.578 -7.281 1.00 95.06 86 MET A CA 1
ATOM 710 C C . MET A 1 86 ? -3.646 0.995 -6.133 1.00 95.06 86 MET A C 1
ATOM 712 O O . MET A 1 86 ? -3.558 -0.204 -5.858 1.00 95.06 86 MET A O 1
ATOM 716 N N . ILE A 1 87 ? -4.441 1.830 -5.468 1.00 97.38 87 ILE A N 1
ATOM 717 C CA . ILE A 1 87 ? -5.408 1.362 -4.470 1.00 97.38 87 ILE A CA 1
ATOM 718 C C . ILE A 1 87 ? -6.604 0.703 -5.167 1.00 97.38 87 ILE A C 1
ATOM 720 O O . ILE A 1 87 ? -6.972 1.082 -6.279 1.00 97.38 87 ILE A O 1
ATOM 724 N N . THR A 1 88 ? -7.193 -0.309 -4.537 1.00 97.81 88 THR A N 1
ATOM 725 C CA . THR A 1 88 ? -8.448 -0.929 -4.994 1.00 97.81 88 THR A CA 1
ATOM 726 C C . THR A 1 88 ? -9.639 -0.310 -4.264 1.00 97.81 88 THR A C 1
ATOM 728 O O . THR A 1 88 ? -9.461 0.344 -3.239 1.00 97.81 88 THR A O 1
ATOM 731 N N . ALA A 1 89 ? -10.865 -0.595 -4.714 1.00 97.31 89 ALA A N 1
ATOM 732 C CA . ALA A 1 89 ? -12.075 -0.227 -3.970 1.00 97.31 89 ALA A CA 1
ATOM 733 C C . ALA A 1 89 ? -12.038 -0.735 -2.514 1.00 97.31 89 ALA A C 1
ATOM 735 O O . ALA A 1 89 ? -12.274 0.018 -1.581 1.00 97.31 89 ALA A O 1
ATOM 736 N N . ARG A 1 90 ? -11.594 -1.980 -2.302 1.00 98.06 90 ARG A N 1
ATOM 737 C CA . ARG A 1 90 ? -11.457 -2.562 -0.960 1.00 98.06 90 ARG A CA 1
ATOM 738 C C . ARG A 1 90 ? -10.431 -1.822 -0.091 1.00 98.06 90 ARG A C 1
ATOM 740 O O . ARG A 1 90 ? -10.600 -1.722 1.122 1.00 98.06 90 ARG A O 1
ATOM 747 N N . GLY A 1 91 ? -9.344 -1.342 -0.696 1.00 97.94 91 GLY A N 1
ATOM 748 C CA . GLY A 1 91 ? -8.356 -0.513 -0.009 1.00 97.94 91 GLY A CA 1
ATOM 749 C C . GLY A 1 91 ? -8.909 0.863 0.365 1.00 97.94 91 GLY A C 1
ATOM 750 O O . GLY A 1 91 ? -8.614 1.343 1.456 1.00 97.94 91 GLY A O 1
ATOM 751 N N . ILE A 1 92 ? -9.723 1.460 -0.512 1.00 97.69 92 ILE A N 1
ATOM 752 C CA . ILE A 1 92 ? -10.428 2.729 -0.275 1.00 97.69 92 ILE A CA 1
ATOM 753 C C . ILE A 1 92 ? -11.377 2.581 0.917 1.00 97.69 92 ILE A C 1
ATOM 755 O O . ILE A 1 92 ? -11.195 3.291 1.904 1.00 97.69 92 ILE A O 1
ATOM 759 N N . ASP A 1 93 ? -12.275 1.590 0.889 1.00 98.00 93 ASP A N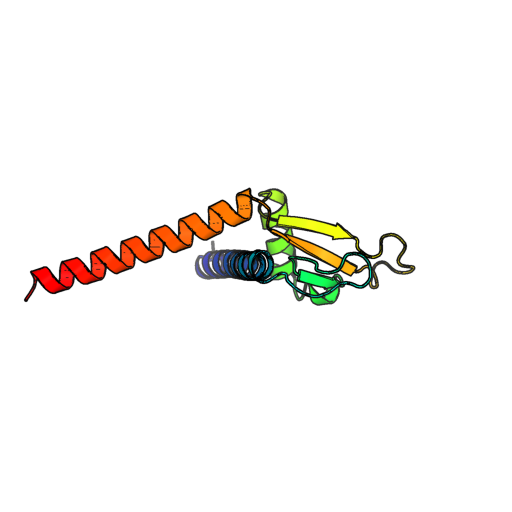 1
ATOM 760 C CA . ASP A 1 93 ? -13.235 1.329 1.973 1.00 98.00 93 ASP A CA 1
ATOM 761 C C . ASP A 1 93 ? -12.529 1.167 3.330 1.00 98.00 93 ASP A C 1
ATOM 763 O O . ASP A 1 93 ? -12.978 1.666 4.361 1.00 98.00 93 ASP A O 1
ATOM 767 N N . TYR A 1 94 ? -11.382 0.478 3.335 1.00 96.75 94 TYR A N 1
ATOM 768 C CA . TYR A 1 94 ? -10.582 0.277 4.541 1.00 96.75 94 TYR A CA 1
ATOM 769 C C . TYR A 1 94 ? -10.003 1.588 5.095 1.00 96.75 94 TYR A C 1
ATOM 771 O O . TYR A 1 94 ? -9.981 1.777 6.312 1.00 96.75 94 TYR A O 1
ATOM 779 N N . VAL A 1 95 ? -9.514 2.485 4.231 1.00 96.44 95 VAL A N 1
ATOM 780 C CA . VAL A 1 95 ? -8.995 3.797 4.653 1.00 96.44 95 VAL A CA 1
ATOM 781 C C . VAL A 1 95 ? -10.127 4.671 5.187 1.00 96.44 95 VAL A C 1
ATOM 783 O O . VAL A 1 95 ? -9.989 5.236 6.271 1.00 96.44 95 VAL A O 1
ATOM 786 N N . GLU A 1 96 ? -11.252 4.743 4.476 1.00 96.25 96 GLU A N 1
ATOM 787 C CA . GLU A 1 96 ? -12.408 5.547 4.884 1.00 96.25 96 GLU A CA 1
ATOM 788 C C . GLU A 1 96 ? -12.964 5.091 6.237 1.00 96.25 96 GLU A C 1
ATOM 790 O O . GLU A 1 96 ? -13.186 5.923 7.116 1.00 96.25 96 GLU A O 1
ATOM 795 N N . ALA A 1 97 ? -13.093 3.779 6.460 1.00 95.25 97 ALA A N 1
ATOM 796 C CA . ALA A 1 97 ? -13.552 3.234 7.737 1.00 95.25 97 ALA A CA 1
ATOM 797 C C . ALA A 1 97 ? -12.656 3.641 8.922 1.00 95.25 97 ALA A C 1
ATOM 799 O O . ALA A 1 97 ? -13.161 3.948 10.002 1.00 95.25 97 ALA A O 1
ATOM 800 N N . ILE A 1 98 ? -11.331 3.677 8.729 1.00 91.81 98 ILE A N 1
ATOM 801 C CA . ILE A 1 98 ? -10.393 4.132 9.767 1.00 91.81 98 ILE A CA 1
ATOM 802 C C . ILE A 1 98 ? -10.593 5.618 10.058 1.00 91.81 98 ILE A C 1
ATOM 804 O O . ILE A 1 98 ? -10.711 5.997 11.221 1.00 91.81 98 ILE A O 1
ATOM 808 N N . LEU A 1 99 ? -10.636 6.454 9.018 1.00 89.19 99 LEU A N 1
ATOM 809 C CA . LEU A 1 99 ? -10.757 7.904 9.177 1.00 89.19 99 LEU A CA 1
ATOM 810 C C . LEU A 1 99 ? -12.087 8.299 9.832 1.00 89.19 99 LEU A C 1
ATOM 812 O O . LEU A 1 99 ? -12.115 9.205 10.664 1.00 89.19 99 LEU A O 1
ATOM 816 N N . LEU A 1 100 ? -13.175 7.602 9.493 1.00 90.94 100 LEU A N 1
ATOM 817 C CA . LEU A 1 100 ? -14.483 7.805 10.115 1.00 90.94 100 LEU A CA 1
ATOM 818 C C . LEU A 1 100 ? -14.475 7.402 11.594 1.00 90.94 100 LEU A C 1
ATOM 820 O O . LEU A 1 100 ? -14.897 8.197 12.430 1.00 90.94 100 LEU A O 1
ATOM 824 N N . SER A 1 101 ? -13.918 6.234 11.932 1.00 89.25 101 SER A N 1
ATOM 825 C CA . SER A 1 101 ? -13.788 5.793 13.330 1.00 89.25 101 SER A CA 1
ATOM 826 C C . SER A 1 101 ? -12.983 6.790 14.168 1.00 89.25 101 SER A C 1
ATOM 828 O O . SER A 1 101 ? -13.363 7.111 15.289 1.00 89.25 101 SER A O 1
ATOM 830 N N . GLU A 1 102 ? -11.888 7.328 13.627 1.00 86.94 102 GLU A N 1
ATOM 831 C CA . GLU A 1 102 ? -11.076 8.322 14.334 1.00 86.94 102 GLU A CA 1
ATOM 832 C C . GLU A 1 102 ? -11.802 9.659 14.507 1.00 86.94 102 GLU A C 1
ATOM 834 O O . GLU A 1 102 ? -11.632 10.335 15.524 1.00 86.94 102 GLU A O 1
ATOM 839 N N . ALA A 1 103 ? -12.614 10.067 13.530 1.00 83.69 103 ALA A N 1
ATOM 840 C CA . ALA A 1 103 ? -13.439 11.263 13.650 1.00 83.69 103 ALA A CA 1
ATOM 841 C C . ALA A 1 103 ? -14.511 11.103 14.745 1.00 83.69 103 ALA A C 1
ATOM 843 O O . ALA A 1 103 ? -14.741 12.037 15.518 1.00 83.69 103 ALA A O 1
ATOM 844 N N . GLU A 1 104 ? -15.122 9.922 14.848 1.00 85.56 104 GLU A N 1
ATOM 845 C CA . GLU A 1 104 ? -16.107 9.585 15.881 1.00 85.56 104 GLU A CA 1
ATOM 846 C C . GLU A 1 104 ? -15.483 9.541 17.284 1.00 85.56 104 GLU A C 1
ATOM 848 O O . GLU A 1 104 ? -16.002 10.180 18.206 1.00 85.56 104 GLU A O 1
ATOM 853 N N . ASP A 1 105 ? -14.324 8.895 17.436 1.00 80.50 105 ASP A N 1
ATOM 854 C CA . ASP A 1 105 ? -13.582 8.842 18.704 1.00 80.50 105 ASP A CA 1
ATOM 855 C C . ASP A 1 105 ? -13.194 10.248 19.196 1.00 80.50 105 ASP A C 1
ATOM 857 O O . ASP A 1 105 ? -13.308 10.580 20.384 1.00 80.50 105 ASP A O 1
ATOM 861 N N . ASN A 1 106 ? -12.777 11.119 18.272 1.00 73.88 106 ASN A N 1
ATOM 862 C CA . ASN A 1 106 ? -12.445 12.507 18.586 1.00 73.88 106 ASN A CA 1
ATOM 863 C C . ASN A 1 106 ? -13.679 13.326 18.993 1.00 73.88 106 ASN A C 1
ATOM 865 O O . ASN A 1 106 ? -13.583 14.172 19.887 1.00 73.88 106 ASN A O 1
ATOM 869 N N . LYS A 1 107 ? -14.844 13.063 18.390 1.00 71.00 107 LYS A N 1
ATOM 870 C CA . LYS A 1 107 ? -16.102 13.738 18.730 1.00 71.00 107 LYS A CA 1
ATOM 871 C C . LYS A 1 107 ? -16.594 13.358 20.132 1.00 71.00 107 LYS A C 1
ATOM 873 O O . LYS A 1 107 ? -16.880 14.252 20.926 1.00 71.00 107 LYS A O 1
ATOM 878 N N . GLY A 1 108 ? -16.580 12.070 20.488 1.00 68.50 108 GLY A N 1
ATOM 879 C CA . GLY A 1 108 ? -16.946 11.614 21.840 1.00 68.50 108 GLY A CA 1
ATOM 880 C C . GLY A 1 108 ? -15.998 12.127 22.940 1.00 68.50 108 GLY A C 1
ATOM 881 O O . GLY A 1 108 ? -16.413 12.426 24.064 1.00 68.50 108 GLY A O 1
ATOM 882 N N . SER A 1 109 ? -14.715 12.314 22.614 1.00 67.31 109 SER A N 1
ATOM 883 C CA . SER A 1 109 ? -13.725 12.931 23.514 1.00 67.31 109 SER A CA 1
ATOM 884 C C . SER A 1 109 ? -13.988 14.423 23.774 1.00 67.31 109 SER A C 1
ATOM 886 O O . SER A 1 109 ? -13.698 14.926 24.861 1.00 67.31 109 SER A O 1
ATOM 888 N N . LEU A 1 110 ? -14.551 15.142 22.799 1.00 64.62 110 LEU A N 1
ATOM 889 C CA . LEU A 1 110 ? -14.929 16.550 22.945 1.00 64.62 110 LEU A CA 1
ATOM 890 C C . LEU A 1 110 ? -16.238 16.706 23.727 1.00 64.62 110 LEU A C 1
ATOM 892 O O . LEU A 1 110 ? -16.287 17.510 24.654 1.00 64.62 110 LEU A O 1
ATOM 896 N N . GLU A 1 111 ? -17.257 15.903 23.418 1.00 64.38 111 GLU A N 1
ATOM 897 C CA . GLU A 1 111 ? -18.557 15.933 24.109 1.00 64.38 111 GLU A CA 1
ATOM 898 C C . GLU A 1 111 ? -18.408 15.599 25.607 1.00 64.38 111 GLU A C 1
ATOM 900 O O . GLU A 1 111 ? -18.881 16.345 26.462 1.00 64.38 111 GLU A O 1
ATOM 905 N N . SER A 1 112 ? -17.601 14.590 25.955 1.00 62.34 112 SER A N 1
ATOM 906 C CA . SER A 1 112 ? -17.338 14.224 27.360 1.00 62.34 112 SER A CA 1
ATOM 907 C C . SER A 1 112 ? -16.560 15.267 28.182 1.00 62.34 112 SER A C 1
ATOM 909 O O . SER A 1 112 ? -16.503 15.157 29.412 1.00 62.34 112 SER A O 1
ATOM 911 N N . LYS A 1 113 ? -15.937 16.262 27.535 1.00 60.94 113 LYS A N 1
ATOM 912 C CA . LYS A 1 113 ? -15.284 17.404 28.202 1.00 60.94 113 LYS A CA 1
ATOM 913 C C . LYS A 1 113 ? -16.241 18.571 28.421 1.00 60.94 113 LYS A C 1
ATOM 915 O O . LYS A 1 113 ? -16.036 19.315 29.374 1.00 60.94 113 LYS A O 1
ATOM 920 N N . VAL A 1 114 ? -17.253 18.723 27.567 1.00 61.88 114 VAL A N 1
ATOM 921 C CA . VAL A 1 114 ? -18.283 19.762 27.710 1.00 61.88 114 VAL A CA 1
ATOM 922 C C . VAL A 1 114 ? -19.216 19.431 28.877 1.00 61.88 114 VAL A C 1
ATOM 924 O O . VAL A 1 114 ? -19.520 20.320 29.659 1.00 61.88 114 VAL A O 1
ATOM 927 N N . ASP A 1 115 ? -19.550 18.155 29.084 1.00 58.28 115 ASP A N 1
ATOM 928 C CA . ASP A 1 115 ? -20.415 17.710 30.194 1.00 58.28 115 ASP A CA 1
ATOM 929 C C . ASP A 1 115 ? -19.752 17.757 31.590 1.00 58.28 115 ASP A C 1
ATOM 931 O O . ASP A 1 115 ? -20.378 17.424 32.597 1.00 58.28 115 ASP A O 1
ATOM 935 N N . ARG A 1 116 ? -18.466 18.123 31.674 1.00 57.44 116 ARG A N 1
ATOM 936 C CA . ARG A 1 116 ? -17.704 18.229 32.936 1.00 57.44 116 ARG A CA 1
ATOM 937 C C . ARG A 1 116 ? -17.407 19.676 33.354 1.00 57.44 116 ARG A C 1
ATOM 939 O O . ARG A 1 116 ? -16.605 19.868 34.271 1.00 57.44 116 ARG A O 1
ATOM 946 N N . LEU A 1 117 ? -18.007 20.659 32.683 1.00 49.91 117 LEU A N 1
ATOM 947 C CA . LEU A 1 117 ? -17.926 22.092 32.993 1.00 49.91 117 LEU A CA 1
ATOM 948 C C . LEU A 1 117 ? -19.271 22.598 33.517 1.00 49.91 117 LEU A C 1
ATOM 950 O O . LEU A 1 117 ? -19.234 23.443 34.437 1.00 49.91 117 LEU A O 1
#

Secondary structure (DSSP, 8-state):
--HHHHHHHHHHHHHHHHHHHHHHHH---EETTTEE-SEEEEEHHHH--SHHHHHHHHHHHHTTSEEEEES-TT-SSTTS-EEEEEE-HHHHHHHHHHHHHHHHHHHHHHHHHHTT-

Sequence (117 aa):
MNIEKIKERQQLRRKILEKLYELFYSGGPEWPSQNKVQGLIGTKKELYIDSEYHKAYHYLLAKEYIQVSSLTPNAKKAADERLAIMITARGIDYVEAILLSEAEDNKGSLESKVDRL

Foldseek 3Di:
DDVVVVVVLVVLLLVQLVVLLCLQVVQDDQDPPPGGASFDKDFCCVQPVDPSSVVSLVVCVVVQQKDKDWPCPPPPDSRPTMIGIHGDPVSNVVNVVVVVVVVVVVVVVVVVVVVVD